Protein AF-A0A821LWQ3-F1 (afdb_monomer_lite)

Secondary structure (DSSP, 8-state):
--HHHHHHHHHHHHHHHHHHHHHHHHHHHHHHHHHHHHHHHHHHHHHHHHHHHHHHHHHHTGGGTTTTS--EEEEEE------B-TTTTTS--BSTTPBPPPPSSHHHHTTS--PBP-TTTS-SSSS--TT-S--TT-HHHHHHHHHHHHHHTEEEE-

Structure (mmCIF, N/CA/C/O backbone):
data_AF-A0A821LWQ3-F1
#
_entry.id   AF-A0A821LWQ3-F1
#
loop_
_atom_site.group_PDB
_atom_site.id
_atom_site.type_symbol
_atom_site.label_atom_id
_atom_site.label_alt_id
_atom_site.label_comp_id
_atom_site.label_asym_id
_atom_site.label_entity_id
_atom_site.label_seq_id
_atom_site.pdbx_PDB_ins_code
_atom_site.Cartn_x
_atom_site.Cartn_y
_atom_site.Cartn_z
_atom_site.occupancy
_atom_site.B_iso_or_equiv
_atom_site.auth_seq_id
_atom_site.auth_comp_id
_atom_site.auth_asym_id
_atom_site.auth_atom_id
_atom_site.pdbx_PDB_model_num
ATOM 1 N N . MET A 1 1 ? 46.491 -61.605 -36.631 1.00 50.25 1 MET A N 1
ATOM 2 C CA . MET A 1 1 ? 45.625 -60.480 -37.070 1.00 50.25 1 MET A CA 1
ATOM 3 C C . MET A 1 1 ? 44.238 -60.421 -36.394 1.00 50.25 1 MET A C 1
ATOM 5 O O . MET A 1 1 ? 43.558 -59.419 -36.547 1.00 50.25 1 MET A O 1
ATOM 9 N N . TRP A 1 2 ? 43.816 -61.422 -35.600 1.00 48.62 2 TRP A N 1
ATOM 10 C CA . TRP A 1 2 ? 42.479 -61.467 -34.963 1.00 48.62 2 TRP A CA 1
ATOM 11 C C . TRP A 1 2 ? 42.371 -60.750 -33.591 1.00 48.62 2 TRP A C 1
ATOM 13 O O . TRP A 1 2 ? 41.296 -60.314 -33.189 1.00 48.62 2 TRP A O 1
ATOM 23 N N . GLN A 1 3 ? 43.492 -60.575 -32.881 1.00 52.72 3 GLN A N 1
ATOM 24 C CA . GLN A 1 3 ? 43.551 -60.020 -31.513 1.00 52.72 3 GLN A CA 1
ATOM 25 C C . GLN A 1 3 ? 43.306 -58.493 -31.424 1.00 52.72 3 GLN A C 1
ATOM 27 O O . GLN A 1 3 ? 42.782 -57.996 -30.430 1.00 52.72 3 GLN A O 1
ATOM 32 N N . VAL A 1 4 ? 43.638 -57.721 -32.466 1.00 57.75 4 VAL A N 1
ATOM 33 C CA . VAL A 1 4 ? 43.468 -56.248 -32.473 1.00 57.75 4 VAL A CA 1
ATOM 34 C C . VAL A 1 4 ? 42.012 -55.842 -32.744 1.00 57.75 4 VAL A C 1
ATOM 36 O O . VAL A 1 4 ? 41.525 -54.834 -32.223 1.00 57.75 4 VAL A O 1
ATOM 39 N N . TYR A 1 5 ? 41.286 -56.653 -33.516 1.00 53.03 5 TYR A N 1
ATOM 40 C CA . TYR A 1 5 ? 39.898 -56.390 -33.894 1.00 53.03 5 TYR A CA 1
ATOM 41 C C . TYR A 1 5 ? 38.925 -56.586 -32.715 1.00 53.03 5 TYR A C 1
ATOM 43 O O . TYR A 1 5 ? 38.008 -55.786 -32.512 1.00 53.03 5 TYR A O 1
ATOM 51 N N . THR A 1 6 ? 39.170 -57.588 -31.865 1.00 56.22 6 THR A N 1
ATOM 52 C CA . THR A 1 6 ? 38.372 -57.854 -30.656 1.00 56.22 6 THR A CA 1
ATOM 53 C C . THR A 1 6 ? 38.578 -56.789 -29.570 1.00 56.22 6 THR A C 1
ATOM 55 O O . THR A 1 6 ? 37.616 -56.403 -28.903 1.00 56.22 6 THR A O 1
ATOM 58 N N . ARG A 1 7 ? 39.792 -56.229 -29.439 1.00 55.81 7 ARG A N 1
ATOM 59 C CA . ARG A 1 7 ? 40.118 -55.161 -28.472 1.00 55.81 7 ARG A CA 1
ATOM 60 C C . ARG A 1 7 ? 39.408 -53.836 -28.786 1.00 55.81 7 ARG A C 1
ATOM 62 O O . ARG A 1 7 ? 38.857 -53.218 -27.878 1.00 55.81 7 ARG A O 1
ATOM 69 N N . ARG A 1 8 ? 39.332 -53.433 -30.065 1.00 58.06 8 ARG A N 1
ATOM 70 C CA . ARG A 1 8 ? 38.580 -52.229 -30.494 1.00 58.06 8 ARG A CA 1
ATOM 71 C C . ARG A 1 8 ? 37.070 -52.372 -30.291 1.00 58.06 8 ARG A C 1
ATOM 73 O O . ARG A 1 8 ? 36.418 -51.398 -29.926 1.00 58.06 8 ARG A O 1
ATOM 80 N N . ARG A 1 9 ? 36.513 -53.575 -30.484 1.00 59.28 9 ARG A N 1
ATOM 81 C CA . ARG A 1 9 ? 35.099 -53.856 -30.182 1.00 59.28 9 ARG A CA 1
ATOM 82 C C . ARG A 1 9 ? 34.822 -53.768 -28.679 1.00 59.28 9 ARG A C 1
ATOM 84 O O . ARG A 1 9 ? 33.874 -53.097 -28.299 1.00 59.28 9 ARG A O 1
ATOM 91 N N . ARG A 1 10 ? 35.670 -54.352 -27.823 1.00 60.31 10 ARG A N 1
ATOM 92 C CA . ARG A 1 10 ? 35.517 -54.274 -26.354 1.00 60.31 10 ARG A CA 1
ATOM 93 C C . ARG A 1 10 ? 35.566 -52.837 -25.820 1.00 60.31 10 ARG A C 1
ATOM 95 O O . ARG A 1 10 ? 34.716 -52.477 -25.021 1.00 60.31 10 ARG A O 1
ATOM 102 N N . ILE A 1 11 ? 36.485 -52.000 -26.306 1.00 61.59 11 ILE A N 1
ATOM 103 C CA . ILE A 1 11 ? 36.563 -50.580 -25.904 1.00 61.59 11 ILE A CA 1
ATOM 104 C C . ILE A 1 11 ? 35.319 -49.800 -26.360 1.00 61.59 11 ILE A C 1
ATOM 106 O O . ILE A 1 11 ? 34.800 -48.985 -25.605 1.00 61.59 11 ILE A O 1
ATOM 110 N N . ARG A 1 12 ? 34.792 -50.086 -27.559 1.00 63.91 12 ARG A N 1
ATOM 111 C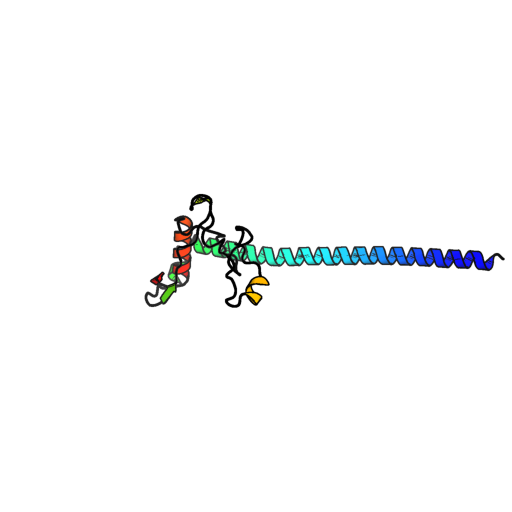 CA . ARG A 1 12 ? 33.536 -49.490 -28.046 1.00 63.91 12 ARG A CA 1
ATOM 112 C C . ARG A 1 12 ? 32.327 -49.881 -27.192 1.00 63.91 12 ARG A C 1
ATOM 114 O O . ARG A 1 12 ? 31.536 -49.010 -26.858 1.00 63.91 12 ARG A O 1
ATOM 121 N N . TRP A 1 13 ? 32.209 -51.146 -26.789 1.00 66.94 13 TRP A N 1
ATOM 122 C CA . TRP A 1 13 ? 31.134 -51.598 -25.894 1.00 66.94 13 TRP A CA 1
ATOM 123 C C . TRP A 1 13 ? 31.249 -51.010 -24.480 1.00 66.94 13 TRP A C 1
ATOM 125 O O . TRP A 1 13 ? 30.233 -50.651 -23.893 1.00 66.94 13 TRP A O 1
ATOM 135 N N . LEU A 1 14 ? 32.470 -50.830 -23.962 1.00 74.81 14 LEU A N 1
ATOM 136 C CA . LEU A 1 14 ? 32.708 -50.146 -22.685 1.00 74.81 14 LEU A CA 1
ATOM 137 C C . LEU A 1 14 ? 32.355 -48.651 -22.750 1.00 74.81 14 LEU A C 1
ATOM 139 O O . LEU A 1 14 ? 31.730 -48.135 -21.829 1.00 74.81 14 LEU A O 1
ATOM 143 N N . ALA A 1 15 ? 32.691 -47.966 -23.849 1.00 75.94 15 ALA A N 1
ATOM 144 C CA . ALA A 1 15 ? 32.330 -46.563 -24.058 1.00 75.94 15 ALA A CA 1
ATOM 145 C C . ALA A 1 15 ? 30.807 -46.366 -24.165 1.00 75.94 15 ALA A C 1
ATOM 147 O O . ALA A 1 15 ? 30.266 -45.444 -23.563 1.00 75.94 15 ALA A O 1
ATOM 148 N N . ILE A 1 16 ? 30.104 -47.262 -24.869 1.00 79.00 16 ILE A N 1
ATOM 149 C CA . ILE A 1 16 ? 28.634 -47.251 -24.947 1.00 79.00 16 ILE A CA 1
ATOM 150 C C . ILE A 1 16 ? 28.020 -47.487 -23.560 1.00 79.00 16 ILE A C 1
ATOM 152 O O . ILE A 1 16 ? 27.116 -46.755 -23.164 1.00 79.00 16 ILE A O 1
ATOM 156 N N . GLY A 1 17 ? 28.542 -48.451 -22.794 1.00 81.62 17 GLY A N 1
ATOM 157 C CA . GLY A 1 17 ? 28.095 -48.701 -21.421 1.00 81.62 17 GLY A CA 1
ATOM 158 C C . GLY A 1 17 ? 28.271 -47.484 -20.507 1.00 81.62 17 GLY A C 1
ATOM 159 O O . GLY A 1 17 ? 27.356 -47.136 -19.767 1.00 81.62 17 GLY A O 1
ATOM 160 N N . PHE A 1 18 ? 29.403 -46.783 -20.608 1.00 85.50 18 PHE A N 1
ATOM 161 C CA . PHE A 1 18 ? 29.660 -45.563 -19.839 1.00 85.50 18 PHE A CA 1
ATOM 162 C C . PHE A 1 18 ? 28.707 -44.415 -20.210 1.00 85.50 18 PHE A C 1
ATOM 164 O O . PHE A 1 18 ? 28.185 -43.739 -19.325 1.00 85.50 18 PHE A O 1
ATOM 171 N N . VAL A 1 19 ? 28.414 -44.230 -21.501 1.00 87.75 19 VAL A N 1
ATOM 172 C CA . VAL A 1 19 ? 27.442 -43.225 -21.968 1.00 87.75 19 VAL A CA 1
ATOM 173 C C . VAL A 1 19 ? 26.036 -43.525 -21.442 1.00 87.75 19 VAL A C 1
ATOM 175 O O . VAL A 1 19 ? 25.356 -42.614 -20.979 1.00 87.75 19 VAL A O 1
ATOM 178 N N . ILE A 1 20 ? 25.613 -44.793 -21.439 1.00 88.00 20 ILE A N 1
ATOM 179 C CA . ILE A 1 20 ? 24.313 -45.193 -20.877 1.00 88.00 20 ILE A CA 1
ATOM 180 C C . ILE A 1 20 ? 24.257 -44.893 -19.373 1.00 88.00 20 ILE A C 1
ATOM 182 O O . ILE A 1 20 ? 23.265 -44.342 -18.901 1.00 88.00 20 ILE A O 1
ATOM 186 N N . ILE A 1 21 ? 25.327 -45.186 -18.627 1.00 89.25 21 ILE A N 1
ATOM 187 C CA . ILE A 1 21 ? 25.405 -44.883 -17.189 1.00 89.25 21 ILE A CA 1
ATOM 188 C C . ILE A 1 21 ? 25.290 -43.377 -16.938 1.00 89.25 21 ILE A C 1
ATOM 190 O O . ILE A 1 21 ? 24.537 -42.977 -16.054 1.00 89.25 21 ILE A O 1
ATOM 194 N N . LEU A 1 22 ? 25.973 -42.540 -17.726 1.00 91.19 22 LEU A N 1
ATOM 195 C CA . LEU A 1 22 ? 25.872 -41.082 -17.609 1.00 91.19 22 LEU A CA 1
ATOM 196 C C . LEU A 1 22 ? 24.459 -40.566 -17.900 1.00 91.19 22 LEU A C 1
ATOM 198 O O . LEU A 1 22 ? 23.980 -39.689 -17.187 1.00 91.19 22 LEU A O 1
ATOM 202 N N . ILE A 1 23 ? 23.776 -41.119 -18.905 1.00 91.12 23 ILE A N 1
ATOM 203 C CA . ILE A 1 23 ? 22.391 -40.745 -19.232 1.00 91.12 23 ILE A CA 1
ATOM 204 C C . ILE A 1 23 ? 21.450 -41.111 -18.078 1.00 91.12 23 ILE A C 1
ATOM 206 O O . ILE A 1 23 ? 20.633 -40.285 -17.671 1.00 91.12 23 ILE A O 1
ATOM 210 N N . VAL A 1 24 ? 21.594 -42.312 -17.509 1.00 92.19 24 VAL A N 1
ATOM 211 C CA . VAL A 1 24 ? 20.802 -42.750 -16.349 1.00 92.19 24 VAL A CA 1
ATOM 212 C C . VAL A 1 24 ? 21.081 -41.864 -15.132 1.00 92.19 24 VAL A C 1
ATOM 214 O O . VAL A 1 24 ? 20.143 -41.415 -14.477 1.00 92.19 24 VAL A O 1
ATOM 217 N N . TRP A 1 25 ? 22.348 -41.539 -14.861 1.00 90.88 25 TRP A N 1
ATOM 218 C CA . TRP A 1 25 ? 22.726 -40.630 -13.774 1.00 90.88 25 TRP A CA 1
ATOM 219 C C . TRP A 1 25 ? 22.156 -39.221 -13.965 1.00 90.88 25 TRP A C 1
ATOM 221 O O . TRP A 1 25 ? 21.635 -38.634 -13.020 1.00 90.88 25 TRP A O 1
ATOM 231 N N . CYS A 1 26 ? 22.194 -38.694 -15.189 1.00 90.12 26 CYS A N 1
ATOM 232 C CA . CYS A 1 26 ? 21.632 -37.388 -15.521 1.00 90.12 26 CYS A CA 1
ATOM 233 C C . CYS A 1 26 ? 20.106 -37.372 -15.340 1.00 90.12 26 CYS A C 1
ATOM 235 O O . CYS A 1 26 ? 19.559 -36.420 -14.790 1.00 90.12 26 CYS A O 1
ATOM 237 N N . PHE A 1 27 ? 19.420 -38.458 -15.710 1.00 91.75 27 PHE A N 1
ATOM 238 C CA . PHE A 1 27 ? 17.981 -38.599 -15.493 1.00 91.75 27 PHE A CA 1
ATOM 239 C C . PHE A 1 27 ? 17.615 -38.659 -14.003 1.00 91.75 27 PHE A C 1
ATOM 241 O O . PHE A 1 27 ? 16.653 -38.018 -13.581 1.00 91.75 27 PHE A O 1
ATOM 248 N N . ILE A 1 28 ? 18.398 -39.378 -13.191 1.00 90.19 28 ILE A N 1
ATOM 249 C CA . ILE A 1 28 ? 18.212 -39.437 -11.732 1.00 90.19 28 ILE A CA 1
ATOM 250 C C . ILE A 1 28 ? 18.436 -38.058 -11.102 1.00 90.19 28 ILE A C 1
ATOM 252 O O . ILE A 1 28 ? 17.620 -37.622 -10.291 1.00 90.19 28 ILE A O 1
ATOM 256 N N . LEU A 1 29 ? 19.495 -37.345 -11.497 1.00 90.38 29 LEU A N 1
ATOM 257 C CA . LEU A 1 29 ? 19.763 -35.986 -11.021 1.00 90.38 29 LEU A CA 1
ATOM 258 C C . LEU A 1 29 ? 18.662 -35.009 -11.439 1.00 90.38 29 LEU A C 1
ATOM 260 O O . LEU A 1 29 ? 18.202 -34.234 -10.608 1.00 90.38 29 LEU A O 1
ATOM 264 N N . TYR A 1 30 ? 18.193 -35.085 -12.684 1.00 90.19 30 TYR A N 1
ATOM 265 C CA . TYR A 1 30 ? 17.080 -34.274 -13.171 1.00 90.19 30 TYR A CA 1
ATOM 266 C C . TYR A 1 30 ? 15.804 -34.527 -12.364 1.00 90.19 30 TYR A C 1
ATOM 268 O O . TYR A 1 30 ? 15.194 -33.583 -11.872 1.00 90.19 30 TYR A O 1
ATOM 276 N N . LYS A 1 31 ? 15.433 -35.797 -12.154 1.00 88.62 31 LYS A N 1
ATOM 277 C CA . LYS A 1 31 ? 14.287 -36.178 -11.314 1.00 88.62 31 LYS A CA 1
ATOM 278 C C . LYS A 1 31 ? 14.440 -35.678 -9.879 1.00 88.62 31 LYS A C 1
ATOM 280 O O . LYS A 1 31 ? 13.479 -35.161 -9.326 1.00 88.62 31 LYS A O 1
ATOM 285 N N . SER A 1 32 ? 15.628 -35.813 -9.292 1.00 84.75 32 SER A N 1
ATOM 286 C CA . SER A 1 32 ? 15.912 -35.348 -7.932 1.00 84.75 32 SER A CA 1
ATOM 287 C C . SER A 1 32 ? 15.785 -33.826 -7.817 1.00 84.75 32 SER A C 1
ATOM 289 O O . SER A 1 32 ? 15.091 -33.329 -6.935 1.00 84.75 32 SER A O 1
ATOM 291 N N . LEU A 1 33 ? 16.383 -33.070 -8.739 1.00 83.31 33 LEU A N 1
ATOM 292 C CA . LEU A 1 33 ? 16.280 -31.608 -8.773 1.00 83.31 33 LEU A CA 1
ATOM 293 C C . LEU A 1 33 ? 14.839 -31.141 -9.000 1.00 83.31 33 LEU A C 1
ATOM 295 O O . LEU A 1 33 ? 14.387 -30.217 -8.331 1.00 83.31 33 LEU A O 1
ATOM 299 N N . TYR A 1 34 ? 14.110 -31.810 -9.894 1.00 78.56 34 TYR A N 1
ATOM 300 C CA . TYR A 1 34 ? 12.708 -31.519 -10.177 1.00 78.56 34 TYR A CA 1
ATOM 301 C C . TYR A 1 34 ? 11.814 -31.748 -8.946 1.00 78.56 34 TYR A C 1
ATOM 303 O O . TYR A 1 34 ? 11.034 -30.875 -8.580 1.00 78.56 34 TYR A O 1
ATOM 311 N N . ILE A 1 35 ? 11.976 -32.882 -8.253 1.00 74.31 35 ILE A N 1
ATOM 312 C CA . ILE A 1 35 ? 11.221 -33.192 -7.027 1.00 74.31 35 ILE A CA 1
ATOM 313 C C . ILE A 1 35 ? 11.532 -32.178 -5.918 1.00 74.31 35 ILE A C 1
ATOM 315 O O . ILE A 1 35 ? 10.612 -31.692 -5.268 1.00 74.31 35 ILE A O 1
ATOM 319 N N . ASN A 1 36 ? 12.806 -31.817 -5.726 1.00 70.81 36 ASN A N 1
ATOM 320 C CA . ASN A 1 36 ? 13.192 -30.825 -4.719 1.00 70.81 36 ASN A CA 1
ATOM 321 C C . ASN A 1 36 ? 12.615 -29.432 -5.027 1.00 70.81 36 ASN A C 1
ATOM 323 O O . ASN A 1 36 ? 12.131 -28.764 -4.118 1.00 70.81 36 ASN A O 1
ATOM 327 N N . TYR A 1 37 ? 12.605 -29.012 -6.296 1.00 70.94 37 TYR A N 1
ATOM 328 C CA . TYR A 1 37 ? 11.996 -27.748 -6.721 1.00 70.94 37 TYR A CA 1
ATOM 329 C C . TYR A 1 37 ? 10.485 -27.704 -6.437 1.00 70.94 37 TYR A C 1
ATOM 331 O O . TYR A 1 37 ? 9.967 -26.711 -5.924 1.00 70.94 37 TYR A O 1
ATOM 339 N N . GLU A 1 38 ? 9.771 -28.792 -6.722 1.00 71.69 38 GLU A N 1
ATOM 340 C CA . GLU A 1 38 ? 8.322 -28.883 -6.506 1.00 71.69 38 GLU A CA 1
ATOM 341 C C . GLU A 1 38 ? 7.957 -28.986 -5.010 1.00 71.69 38 GLU A C 1
ATOM 343 O O . GLU A 1 38 ? 6.937 -28.464 -4.551 1.00 71.69 38 GLU A O 1
ATOM 348 N N . GLN A 1 39 ? 8.829 -29.592 -4.201 1.00 59.19 39 GLN A N 1
ATOM 349 C CA . GLN A 1 39 ? 8.651 -29.675 -2.754 1.00 59.19 39 GLN A CA 1
ATOM 350 C C . GLN A 1 39 ? 8.913 -28.324 -2.053 1.00 59.19 39 GLN A C 1
ATOM 352 O O . GLN A 1 39 ? 8.142 -27.922 -1.181 1.00 59.19 39 GLN A O 1
ATOM 357 N N . ASP A 1 40 ? 9.938 -27.575 -2.463 1.00 58.88 40 ASP A N 1
ATOM 358 C CA . ASP A 1 40 ? 10.270 -26.271 -1.865 1.00 58.88 40 ASP A CA 1
ATOM 359 C C . ASP A 1 40 ? 9.224 -25.191 -2.218 1.00 58.88 40 ASP A C 1
ATOM 361 O O . ASP A 1 40 ? 8.781 -24.405 -1.373 1.00 58.88 40 ASP A O 1
ATOM 365 N N . THR A 1 41 ? 8.718 -25.216 -3.456 1.00 57.16 41 THR A N 1
ATOM 366 C CA . THR A 1 41 ? 7.617 -24.343 -3.902 1.00 57.16 41 THR A CA 1
ATOM 367 C C . THR A 1 41 ? 6.290 -24.661 -3.205 1.00 57.16 41 THR A C 1
ATOM 369 O O . THR A 1 41 ? 5.573 -23.743 -2.804 1.00 57.16 41 THR A O 1
ATOM 372 N N . SER A 1 42 ? 5.964 -25.937 -2.979 1.00 58.78 42 SER A N 1
ATOM 373 C CA . SER A 1 42 ? 4.710 -26.326 -2.314 1.00 58.78 42 SER A CA 1
ATOM 374 C C . SER A 1 42 ? 4.690 -26.022 -0.810 1.00 58.78 42 SER A C 1
ATOM 376 O O . SER A 1 42 ? 3.677 -25.527 -0.310 1.00 58.78 42 SER A O 1
ATOM 378 N N . HIS A 1 43 ? 5.790 -26.228 -0.075 1.00 53.56 43 HIS A N 1
ATOM 379 C CA . HIS A 1 43 ? 5.853 -25.900 1.358 1.00 53.56 43 HIS A CA 1
ATOM 380 C C . HIS A 1 43 ? 5.839 -24.388 1.630 1.00 53.56 43 HIS A C 1
ATOM 382 O O . HIS A 1 43 ? 5.166 -23.929 2.563 1.00 53.56 43 HIS A O 1
ATOM 388 N N . THR A 1 44 ? 6.525 -23.596 0.801 1.00 56.38 44 THR A N 1
ATOM 389 C CA . THR A 1 44 ? 6.513 -22.128 0.902 1.00 56.38 44 THR A CA 1
ATOM 390 C C . THR A 1 44 ? 5.156 -21.537 0.507 1.00 56.38 44 THR A C 1
ATOM 392 O O . THR A 1 44 ? 4.668 -20.628 1.179 1.00 56.38 44 THR A O 1
ATOM 395 N N . HIS A 1 45 ? 4.480 -22.086 -0.510 1.00 54.28 45 HIS A N 1
ATOM 396 C CA . HIS A 1 45 ? 3.131 -21.648 -0.883 1.00 54.28 45 HIS A CA 1
ATOM 397 C C . HIS A 1 45 ? 2.055 -22.081 0.119 1.00 54.28 45 HIS A C 1
ATOM 399 O O . HIS A 1 45 ? 1.216 -21.262 0.482 1.00 54.28 45 HIS A O 1
ATOM 405 N N . ALA A 1 46 ? 2.064 -23.317 0.624 1.00 58.84 46 ALA A N 1
ATOM 406 C CA . ALA A 1 46 ? 1.018 -23.791 1.538 1.00 58.84 46 ALA A CA 1
ATOM 407 C C . ALA A 1 46 ? 1.030 -23.058 2.895 1.00 58.84 46 ALA A C 1
ATOM 409 O O . ALA A 1 46 ? -0.025 -22.695 3.425 1.00 58.84 46 ALA A O 1
ATOM 410 N N . SER A 1 47 ? 2.217 -22.793 3.447 1.00 61.31 47 SER A N 1
ATOM 411 C CA . SER A 1 47 ? 2.383 -22.015 4.687 1.00 61.31 47 SER A CA 1
ATOM 412 C C . SER A 1 47 ? 2.040 -20.528 4.499 1.00 61.31 47 SER A C 1
ATOM 414 O O . SER A 1 47 ? 1.402 -19.918 5.359 1.00 61.31 47 SER A O 1
ATOM 416 N N . SER A 1 48 ? 2.379 -19.957 3.339 1.00 64.88 48 SER A N 1
ATOM 417 C CA . SER A 1 48 ? 1.984 -18.599 2.952 1.00 64.88 48 SER A CA 1
ATOM 418 C C . SER A 1 48 ? 0.465 -18.468 2.800 1.00 64.88 48 SER A C 1
ATOM 420 O O . SER A 1 48 ? -0.145 -17.612 3.434 1.00 64.88 48 SER A O 1
ATOM 422 N N . LEU A 1 49 ? -0.181 -19.362 2.045 1.00 70.38 49 LEU A N 1
ATOM 423 C CA . LEU A 1 49 ? -1.625 -19.327 1.786 1.00 70.38 49 LEU A CA 1
ATOM 424 C C . LEU A 1 49 ? -2.456 -19.522 3.059 1.00 70.38 49 LEU A C 1
ATOM 426 O O . LEU A 1 49 ? -3.478 -18.859 3.238 1.00 70.38 49 LEU A O 1
ATOM 430 N N . THR A 1 50 ? -2.015 -20.390 3.973 1.00 72.25 50 THR A N 1
ATOM 431 C CA . THR A 1 50 ? -2.672 -20.566 5.279 1.00 72.25 50 THR A CA 1
ATOM 432 C C . THR A 1 50 ? -2.525 -19.327 6.163 1.00 72.25 50 THR A C 1
ATOM 434 O O . THR A 1 50 ? -3.508 -18.894 6.769 1.00 72.25 50 THR A O 1
ATOM 437 N N . SER A 1 51 ? -1.344 -18.703 6.190 1.00 75.75 51 SER A N 1
ATOM 438 C CA . SER A 1 51 ? -1.108 -17.438 6.901 1.00 75.75 51 SER A CA 1
ATOM 439 C C . SER A 1 51 ? -1.941 -16.285 6.325 1.00 75.75 51 SER A C 1
ATOM 441 O O . SER A 1 51 ? -2.624 -15.573 7.065 1.00 75.75 51 SER A O 1
ATOM 443 N N . VAL A 1 52 ? -1.970 -16.156 4.997 1.00 81.69 52 VAL A N 1
ATOM 444 C CA . VAL A 1 52 ? -2.767 -15.167 4.262 1.00 81.69 52 VAL A CA 1
ATOM 445 C C . VAL A 1 52 ? -4.258 -15.349 4.532 1.00 81.69 52 VAL A C 1
ATOM 447 O O . VAL A 1 52 ? -4.930 -14.394 4.920 1.00 81.69 52 VAL A O 1
ATOM 450 N N . SER A 1 53 ? -4.774 -16.571 4.388 1.00 84.81 53 SER A N 1
ATOM 451 C CA . SER A 1 53 ? -6.174 -16.898 4.674 1.00 84.81 53 SER A CA 1
ATOM 452 C C . SER A 1 53 ? -6.540 -16.566 6.122 1.00 84.81 53 SER A C 1
ATOM 454 O O . SER A 1 53 ? -7.541 -15.895 6.376 1.00 84.81 53 SER A O 1
ATOM 456 N N . SER A 1 54 ? -5.684 -16.946 7.076 1.00 86.88 54 SER A N 1
ATOM 457 C CA . SER A 1 54 ? -5.863 -16.634 8.497 1.00 86.88 54 SER A CA 1
ATOM 458 C C . SER A 1 54 ? -5.913 -15.127 8.748 1.00 86.88 54 SER A C 1
ATOM 460 O O . SER A 1 54 ? -6.770 -14.640 9.486 1.00 86.88 54 SER A O 1
ATOM 462 N N . PHE A 1 55 ? -5.034 -14.356 8.108 1.00 87.50 55 PHE A N 1
ATOM 463 C CA . PHE A 1 55 ? -5.019 -12.908 8.259 1.00 87.50 55 PHE A CA 1
ATOM 464 C C . PHE A 1 55 ? -6.250 -12.238 7.633 1.00 87.50 55 PHE A C 1
ATOM 466 O O . PHE A 1 55 ? -6.876 -11.397 8.277 1.00 87.50 55 PHE A O 1
ATOM 473 N N . LEU A 1 56 ? -6.662 -12.651 6.431 1.00 88.56 56 LEU A N 1
ATOM 474 C CA . LEU A 1 56 ? -7.893 -12.164 5.797 1.00 88.56 56 LEU A CA 1
ATOM 475 C C . LEU A 1 56 ? -9.133 -12.506 6.630 1.00 88.56 56 LEU A C 1
ATOM 477 O O . LEU A 1 56 ? -10.017 -11.665 6.797 1.00 88.56 56 LEU A O 1
ATOM 481 N N . TYR A 1 57 ? -9.174 -13.703 7.218 1.00 89.00 57 TYR A N 1
ATOM 482 C CA . TYR A 1 57 ? -10.219 -14.088 8.159 1.00 89.00 57 TYR A CA 1
ATOM 483 C C . TYR A 1 57 ? -10.248 -13.156 9.376 1.00 89.00 57 TYR A C 1
ATOM 485 O O . TYR A 1 57 ? -11.320 -12.686 9.756 1.00 89.00 57 TYR A O 1
ATOM 493 N N . LYS A 1 58 ? -9.089 -12.832 9.963 1.00 86.69 58 LYS A N 1
ATOM 494 C CA . LYS A 1 58 ? -9.008 -11.888 11.090 1.00 86.69 58 LYS A CA 1
ATOM 495 C C . LYS A 1 58 ? -9.500 -10.493 10.717 1.00 86.69 58 LYS A C 1
ATOM 497 O O . LYS A 1 58 ? -10.240 -9.905 11.498 1.00 86.69 58 LYS A O 1
ATOM 502 N N . ILE A 1 59 ? -9.140 -9.993 9.533 1.00 90.12 59 ILE A N 1
ATOM 503 C CA . ILE A 1 59 ? -9.629 -8.700 9.034 1.00 90.12 59 ILE A CA 1
ATOM 504 C C . ILE A 1 59 ? -11.154 -8.722 8.952 1.00 90.12 59 ILE A C 1
ATOM 506 O O . ILE A 1 59 ? -11.817 -7.870 9.537 1.00 90.12 59 ILE A O 1
ATOM 510 N N . ASN A 1 60 ? -11.728 -9.723 8.287 1.00 89.56 60 ASN A N 1
ATOM 511 C CA . ASN A 1 60 ? -13.176 -9.793 8.091 1.00 89.56 60 ASN A CA 1
ATOM 512 C C . ASN A 1 60 ? -13.948 -9.993 9.409 1.00 89.56 60 ASN A C 1
ATOM 514 O O . ASN A 1 60 ? -15.096 -9.573 9.507 1.00 89.56 60 ASN A O 1
ATOM 518 N N . ASN A 1 61 ? -13.309 -10.558 10.438 1.00 89.44 61 ASN A N 1
ATOM 519 C CA . ASN A 1 61 ? -13.908 -10.841 11.744 1.00 89.44 61 ASN A CA 1
ATOM 520 C C . ASN A 1 61 ? -13.296 -9.995 12.874 1.00 89.44 61 ASN A C 1
ATOM 522 O O . ASN A 1 61 ? -13.084 -10.490 13.983 1.00 89.44 61 ASN A O 1
ATOM 526 N N . VAL A 1 62 ? -12.997 -8.720 12.597 1.00 86.12 62 VAL A N 1
ATOM 527 C CA . VAL A 1 62 ? -12.295 -7.822 13.531 1.00 86.12 62 VAL A CA 1
ATOM 528 C C . VAL A 1 62 ? -12.941 -7.768 14.921 1.00 86.12 62 VAL A C 1
ATOM 530 O O . VAL A 1 62 ? -12.225 -7.746 15.921 1.00 86.12 62 VAL A O 1
ATOM 533 N N . ASP A 1 63 ? -14.273 -7.830 15.004 1.00 85.06 63 ASP A N 1
ATOM 534 C CA . ASP A 1 63 ? -15.042 -7.738 16.253 1.00 85.06 63 ASP A CA 1
ATOM 535 C C . ASP A 1 63 ? -14.725 -8.865 17.248 1.00 85.06 63 ASP A C 1
ATOM 537 O O . ASP A 1 63 ? -14.843 -8.686 18.462 1.00 85.06 63 ASP A O 1
ATOM 541 N N . LEU A 1 64 ? -14.239 -10.011 16.758 1.00 80.19 64 LEU A N 1
ATOM 542 C CA . LEU A 1 64 ? -13.761 -11.104 17.610 1.00 80.19 64 LEU A CA 1
ATOM 543 C C . LEU A 1 64 ? -12.459 -10.739 18.343 1.00 80.19 64 LEU A C 1
ATOM 545 O O . LEU A 1 64 ? -12.151 -11.305 19.392 1.00 80.19 64 LEU A O 1
ATOM 549 N N . PHE A 1 65 ? -11.697 -9.783 17.808 1.00 74.19 65 PHE A N 1
ATOM 550 C CA . PHE A 1 65 ? -10.332 -9.470 18.229 1.00 74.19 65 PHE A CA 1
ATOM 551 C C . PHE A 1 65 ? -10.182 -8.063 18.825 1.00 74.19 65 PHE A C 1
ATOM 553 O O . PHE A 1 65 ? -9.221 -7.816 19.550 1.00 74.19 65 PHE A O 1
ATOM 560 N N . ILE A 1 66 ? -11.145 -7.155 18.617 1.00 79.88 66 ILE A N 1
ATOM 561 C CA . ILE A 1 66 ? -11.077 -5.763 19.107 1.00 79.88 66 ILE A CA 1
ATOM 562 C C . ILE A 1 66 ? -10.942 -5.629 20.632 1.00 79.88 66 ILE A C 1
ATOM 564 O O . ILE A 1 66 ? -10.468 -4.599 21.112 1.00 79.88 66 ILE A O 1
ATOM 568 N N . LYS A 1 67 ? -11.326 -6.652 21.408 1.00 79.19 67 LYS A N 1
ATOM 569 C CA . LYS A 1 67 ? -11.161 -6.654 22.872 1.00 79.19 67 LYS A CA 1
ATOM 570 C C . LYS A 1 67 ? -9.701 -6.791 23.314 1.00 79.19 67 LYS A C 1
ATOM 572 O O . LYS A 1 67 ? -9.384 -6.448 24.445 1.00 79.19 67 LYS A O 1
ATOM 577 N N . GLN A 1 68 ? -8.829 -7.299 22.445 1.00 79.00 68 GLN A N 1
ATOM 578 C CA . GLN A 1 68 ? -7.445 -7.635 22.791 1.00 79.00 68 GLN A CA 1
ATOM 579 C C . GLN A 1 68 ? -6.502 -6.435 22.657 1.00 79.00 68 GLN A C 1
ATOM 581 O O . GLN A 1 68 ? -5.489 -6.370 23.348 1.00 79.00 68 GLN A O 1
ATOM 586 N N . THR A 1 69 ? -6.840 -5.468 21.800 1.00 86.00 69 THR A N 1
ATOM 587 C CA . THR A 1 69 ? -6.015 -4.284 21.537 1.00 86.00 69 THR A CA 1
ATOM 588 C C . THR A 1 69 ? -6.823 -3.006 21.785 1.00 86.00 69 THR A C 1
ATOM 590 O O . THR A 1 69 ? -7.653 -2.631 20.952 1.00 86.00 69 THR A O 1
ATOM 593 N N . PRO A 1 70 ? -6.653 -2.322 22.933 1.00 90.56 70 PRO A N 1
ATOM 594 C CA . PRO A 1 70 ? -7.309 -1.039 23.165 1.00 90.56 70 PRO A CA 1
ATOM 595 C C . PRO A 1 70 ? -6.759 0.022 22.206 1.00 90.56 70 PRO A C 1
ATOM 597 O O . PRO A 1 70 ? -5.567 0.036 21.896 1.00 90.56 70 PRO A O 1
ATOM 600 N N . VAL A 1 71 ? -7.632 0.922 21.755 1.00 94.50 71 VAL A N 1
ATOM 601 C CA . VAL A 1 71 ? -7.256 2.023 20.861 1.00 94.50 71 VAL A CA 1
ATOM 602 C C . VAL A 1 71 ? -6.531 3.110 21.650 1.00 94.50 71 VAL A C 1
ATOM 604 O O . VAL A 1 71 ? -7.004 3.545 22.700 1.00 94.50 71 VAL A O 1
ATOM 607 N N . LYS A 1 72 ? -5.392 3.566 21.128 1.00 96.12 72 LYS A N 1
ATOM 608 C CA . LYS A 1 72 ? -4.558 4.616 21.712 1.00 96.12 72 LYS A CA 1
ATOM 609 C C . LYS A 1 72 ? -4.452 5.801 20.754 1.00 96.12 72 LYS A C 1
ATOM 611 O O . LYS A 1 72 ? -3.814 5.711 19.710 1.00 96.12 72 LYS A O 1
ATOM 616 N N . TYR A 1 73 ? -5.059 6.929 21.121 1.00 96.81 73 TYR A N 1
ATOM 617 C CA . TYR A 1 73 ? -5.111 8.135 20.277 1.00 96.81 73 TYR A CA 1
ATOM 618 C C . TYR A 1 73 ? -3.785 8.897 20.176 1.00 96.81 73 TYR A C 1
ATOM 620 O O . TYR A 1 73 ? -3.612 9.715 19.280 1.00 96.81 73 TYR A O 1
ATOM 628 N N . ASN A 1 74 ? -2.831 8.609 21.060 1.00 97.38 74 ASN A N 1
ATOM 629 C CA . ASN A 1 74 ? -1.463 9.110 20.955 1.00 97.38 74 ASN A CA 1
ATOM 630 C C . ASN A 1 74 ? -0.582 8.260 20.023 1.00 97.38 74 ASN A C 1
ATOM 632 O O . ASN A 1 74 ? 0.601 8.556 19.879 1.00 97.38 74 ASN A O 1
ATOM 636 N N . TYR A 1 75 ? -1.115 7.186 19.427 1.00 96.75 75 TYR A N 1
ATOM 637 C CA . TYR A 1 75 ? -0.414 6.387 18.423 1.00 96.75 75 TYR A CA 1
ATOM 638 C C . TYR A 1 75 ? -0.911 6.789 17.037 1.00 96.75 75 TYR A C 1
ATOM 640 O O . TYR A 1 75 ? -2.101 6.670 16.734 1.00 96.75 75 TYR A O 1
ATOM 648 N N . HIS A 1 76 ? 0.025 7.263 16.218 1.00 97.62 76 HIS A N 1
ATOM 649 C CA . HIS A 1 76 ? -0.231 7.807 14.891 1.00 97.62 76 HIS A CA 1
ATOM 650 C C . HIS A 1 76 ? 0.282 6.853 13.814 1.00 97.62 76 HIS A C 1
ATOM 652 O O . HIS A 1 76 ? 1.373 6.294 13.939 1.00 97.62 76 HIS A O 1
ATOM 658 N N . VAL A 1 77 ? -0.499 6.692 12.749 1.00 97.81 77 VAL A N 1
ATOM 659 C CA . VAL A 1 77 ? -0.124 5.935 11.550 1.00 97.81 77 VAL A CA 1
ATOM 660 C C . VAL A 1 77 ? -0.179 6.873 10.353 1.00 97.81 77 VAL A C 1
ATOM 662 O O . VAL A 1 77 ? -1.227 7.451 10.073 1.00 97.81 77 VAL A O 1
ATOM 665 N N . PHE A 1 78 ? 0.936 6.996 9.633 1.00 98.19 78 PHE A N 1
ATOM 666 C CA . PHE A 1 78 ? 0.957 7.719 8.365 1.00 98.19 78 PHE A CA 1
ATOM 667 C C . PHE A 1 78 ? 0.198 6.929 7.302 1.00 98.19 78 PHE A C 1
ATOM 669 O O . PHE A 1 78 ? 0.519 5.764 7.048 1.00 98.19 78 PHE A O 1
ATOM 676 N N . TYR A 1 79 ? -0.812 7.550 6.697 1.00 97.81 79 TYR A N 1
ATOM 677 C CA . TYR A 1 79 ? -1.690 6.888 5.734 1.00 97.81 79 TYR A CA 1
ATOM 678 C C . TYR A 1 79 ? -1.717 7.632 4.399 1.00 97.81 79 TYR A C 1
ATOM 680 O O . TYR A 1 79 ? -2.002 8.823 4.343 1.00 97.81 79 TYR A O 1
ATOM 688 N N . TYR A 1 80 ? -1.471 6.909 3.303 1.00 97.50 80 TYR A N 1
ATOM 689 C CA . TYR A 1 80 ? -1.337 7.492 1.966 1.00 97.50 80 TYR A CA 1
ATOM 690 C C . TYR A 1 80 ? -2.490 7.059 1.040 1.00 97.50 80 TYR A C 1
ATOM 692 O O . TYR A 1 80 ? -2.464 5.949 0.503 1.0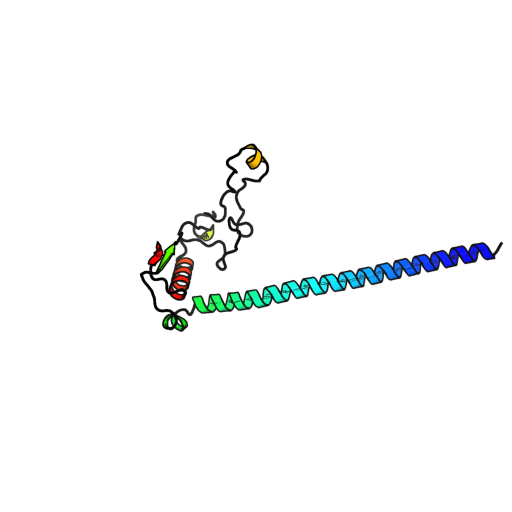0 97.50 80 TYR A O 1
ATOM 700 N N . PRO A 1 81 ? -3.506 7.915 0.807 1.00 96.44 81 PRO A N 1
ATOM 701 C CA . PRO A 1 81 ? -4.672 7.597 -0.022 1.00 96.44 81 PRO A CA 1
ATOM 702 C C . PRO A 1 81 ? -4.455 7.883 -1.524 1.00 96.44 81 PRO A C 1
ATOM 704 O O . PRO A 1 81 ? -5.352 8.387 -2.195 1.00 96.44 81 PRO A O 1
ATOM 707 N N . TRP A 1 82 ? -3.263 7.604 -2.059 1.00 97.44 82 TRP A N 1
ATOM 708 C CA . TRP A 1 82 ? -2.858 7.993 -3.424 1.00 97.44 82 TRP A CA 1
ATOM 709 C C . TRP A 1 82 ? -2.725 6.830 -4.426 1.00 97.44 82 TRP A C 1
ATOM 711 O O . TRP A 1 82 ? -2.185 7.017 -5.516 1.00 97.44 82 TRP A O 1
ATOM 721 N N . TYR A 1 83 ? -3.180 5.627 -4.067 1.00 98.44 83 TYR A N 1
ATOM 722 C CA . TYR A 1 83 ? -3.103 4.440 -4.925 1.00 98.44 83 TYR A CA 1
ATOM 723 C C . TYR A 1 83 ? -4.379 4.268 -5.750 1.00 98.44 83 TYR A C 1
ATOM 725 O O . TYR A 1 83 ? -5.473 4.570 -5.275 1.00 98.44 83 TYR A O 1
ATOM 733 N N . GLY A 1 84 ? -4.253 3.749 -6.971 1.00 98.19 84 GLY A N 1
ATOM 734 C CA . GLY A 1 84 ? -5.384 3.584 -7.887 1.00 98.19 84 GLY A CA 1
ATOM 735 C C . GLY A 1 84 ? -5.217 2.409 -8.839 1.00 98.19 84 GLY A C 1
ATOM 736 O O . GLY A 1 84 ? -4.088 2.019 -9.142 1.00 98.19 84 GLY A O 1
ATOM 737 N N . ASN A 1 85 ? -6.326 1.854 -9.319 1.00 97.81 85 ASN A N 1
ATOM 738 C CA . ASN A 1 85 ? -6.345 0.716 -10.232 1.00 97.81 85 ASN A CA 1
ATOM 739 C C . ASN A 1 85 ? -7.344 0.915 -11.395 1.00 97.81 85 ASN A C 1
ATOM 741 O O . ASN A 1 85 ? -8.241 1.754 -11.302 1.00 97.81 85 ASN A O 1
ATOM 745 N N . PRO A 1 86 ? -7.231 0.141 -12.493 1.00 97.25 86 PRO A N 1
ATOM 746 C CA . PRO A 1 86 ? -8.051 0.354 -13.684 1.00 97.25 86 PRO A CA 1
ATOM 747 C C . PRO A 1 86 ? -9.565 0.311 -13.455 1.00 97.25 86 PRO A C 1
ATOM 749 O O . PRO A 1 86 ? -10.296 1.030 -14.132 1.00 97.25 86 PRO A O 1
ATOM 752 N N . GLU A 1 87 ? -10.026 -0.495 -12.499 1.00 96.19 87 GLU A N 1
ATOM 753 C CA . GLU A 1 87 ? -11.446 -0.667 -12.180 1.00 96.19 87 GLU A CA 1
ATOM 754 C C . GLU A 1 87 ? -12.066 0.597 -11.557 1.00 96.19 87 GLU A C 1
ATOM 756 O O . GLU A 1 87 ? -13.172 0.979 -11.931 1.00 96.19 87 GLU A O 1
ATOM 761 N N . TYR A 1 88 ? -11.355 1.274 -10.646 1.00 95.75 88 TYR A N 1
ATOM 762 C CA . TYR A 1 88 ? -11.887 2.418 -9.887 1.00 95.75 88 TYR A CA 1
ATOM 763 C C . TYR A 1 88 ? -11.344 3.782 -10.343 1.00 95.75 88 TYR A C 1
ATOM 765 O O . TYR A 1 88 ? -11.922 4.814 -9.994 1.00 95.75 88 TYR A O 1
ATOM 773 N N . ASP A 1 89 ? -10.252 3.809 -11.112 1.00 96.56 89 ASP A N 1
ATOM 774 C CA . ASP A 1 89 ? -9.483 5.027 -11.406 1.00 96.56 89 ASP A CA 1
ATOM 775 C C . ASP A 1 89 ? -9.369 5.333 -12.907 1.00 96.56 89 ASP A C 1
ATOM 777 O O . ASP A 1 89 ? -8.410 5.963 -13.351 1.00 96.56 89 ASP A O 1
ATOM 781 N N . GLY A 1 90 ? -10.368 4.927 -13.697 1.00 93.38 90 GLY A N 1
ATOM 782 C CA . GLY A 1 90 ? -10.484 5.317 -15.107 1.00 93.38 90 GLY A CA 1
ATOM 783 C C . GLY A 1 90 ? -9.542 4.554 -16.039 1.00 93.38 90 GLY A C 1
ATOM 784 O O . GLY A 1 90 ? -8.967 5.143 -16.950 1.00 93.38 90 GLY A O 1
ATOM 785 N N . GLY A 1 91 ? -9.359 3.252 -15.807 1.00 95.56 91 GLY A N 1
ATOM 786 C CA . GLY A 1 91 ? -8.558 2.386 -16.677 1.00 95.56 91 GLY A CA 1
ATOM 787 C C . GLY A 1 91 ? -7.046 2.449 -16.441 1.00 95.56 91 GLY A C 1
ATOM 788 O O . GLY A 1 91 ? -6.293 1.816 -17.176 1.00 95.56 91 GLY A O 1
ATOM 789 N N . GLN A 1 92 ? -6.583 3.173 -15.419 1.00 95.38 92 GLN A N 1
ATOM 790 C CA . GLN A 1 92 ? -5.162 3.359 -15.127 1.00 95.38 92 GLN A CA 1
ATOM 791 C C . GLN A 1 92 ? -4.792 2.930 -13.708 1.00 95.38 92 GLN A C 1
ATOM 793 O O . GLN A 1 92 ? -5.563 3.065 -12.762 1.00 95.38 92 GLN A O 1
ATOM 798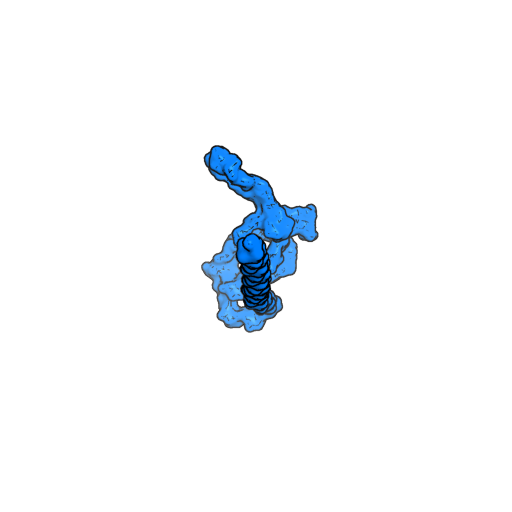 N N . TYR A 1 93 ? -3.555 2.468 -13.558 1.00 97.94 93 TYR A N 1
ATOM 799 C CA . TYR A 1 93 ? -2.921 2.383 -12.251 1.00 97.94 93 TYR A CA 1
ATOM 800 C C . TYR A 1 93 ? -2.397 3.761 -11.832 1.00 97.94 93 TYR A C 1
ATOM 802 O O . TYR A 1 93 ? -1.844 4.494 -12.657 1.00 97.94 93 TYR A O 1
ATOM 810 N N . LEU A 1 94 ? -2.543 4.091 -10.548 1.00 98.06 94 LEU A N 1
ATOM 811 C CA . LEU A 1 94 ? -1.964 5.281 -9.921 1.00 98.06 94 LEU A CA 1
ATOM 812 C C . LEU A 1 94 ? -1.005 4.844 -8.819 1.00 98.06 94 LEU A C 1
ATOM 814 O O . LEU A 1 94 ? -1.343 3.986 -8.004 1.00 98.06 94 LEU A O 1
ATOM 818 N N . HIS A 1 95 ? 0.193 5.430 -8.814 1.00 98.06 95 HIS A N 1
ATOM 819 C CA . HIS A 1 95 ? 1.306 5.145 -7.902 1.00 98.06 95 HIS A CA 1
ATOM 820 C C . HIS A 1 95 ? 1.878 3.711 -7.973 1.00 98.06 95 HIS A C 1
ATOM 822 O O . HIS A 1 95 ? 3.085 3.537 -7.822 1.00 98.06 95 HIS A O 1
ATOM 828 N N . TRP A 1 96 ? 1.088 2.678 -8.277 1.00 98.25 96 TRP A N 1
ATOM 829 C CA . TRP A 1 96 ? 1.614 1.329 -8.529 1.00 98.25 96 TRP A CA 1
ATOM 830 C C . TRP A 1 96 ? 2.527 1.287 -9.755 1.00 98.25 96 TRP A C 1
ATOM 832 O O . TRP A 1 96 ? 3.551 0.618 -9.737 1.00 98.25 96 TRP A O 1
ATOM 842 N N . ASN A 1 97 ? 2.204 2.064 -10.788 1.00 97.62 97 ASN A N 1
ATOM 843 C CA . ASN A 1 97 ? 2.994 2.238 -12.010 1.00 97.62 97 ASN A CA 1
ATOM 844 C C . ASN A 1 97 ? 3.977 3.422 -11.913 1.00 97.62 97 ASN A C 1
ATOM 846 O O . ASN A 1 97 ? 4.235 4.109 -12.910 1.00 97.62 97 ASN A O 1
ATOM 850 N N . HIS A 1 98 ? 4.481 3.728 -10.710 1.00 97.38 98 HIS A N 1
ATOM 851 C CA . HIS A 1 98 ? 5.397 4.850 -10.516 1.00 97.38 98 HIS A CA 1
ATOM 852 C C . HIS A 1 98 ? 6.624 4.720 -11.431 1.00 97.38 98 HIS A C 1
ATOM 854 O O . HIS A 1 98 ? 7.057 3.628 -11.798 1.00 97.38 98 HIS A O 1
ATOM 860 N N . ARG A 1 99 ? 7.195 5.851 -11.841 1.00 96.44 99 ARG A N 1
ATOM 861 C CA . ARG A 1 99 ? 8.397 5.856 -12.675 1.00 96.44 99 ARG A CA 1
ATOM 862 C C . ARG A 1 99 ? 9.632 5.566 -11.824 1.00 96.44 99 ARG A C 1
ATOM 864 O O . ARG A 1 99 ? 9.771 6.126 -10.737 1.00 96.44 99 ARG A O 1
ATOM 871 N N . ARG A 1 100 ? 10.582 4.779 -12.332 1.00 95.50 100 ARG A N 1
ATOM 872 C CA . ARG A 1 100 ? 11.907 4.682 -11.703 1.00 95.50 100 ARG A CA 1
ATOM 873 C C . ARG A 1 100 ? 12.608 6.045 -11.767 1.00 95.50 100 ARG A C 1
ATOM 875 O O . ARG A 1 100 ? 12.759 6.641 -12.840 1.00 95.50 100 ARG A O 1
ATOM 882 N N . LEU A 1 101 ? 12.973 6.574 -10.600 1.00 96.50 101 LEU A N 1
ATOM 883 C CA . LEU A 1 101 ? 13.580 7.897 -10.486 1.00 96.50 101 LEU A CA 1
ATOM 884 C C . LEU A 1 101 ? 15.012 7.870 -11.021 1.00 96.50 101 LEU A C 1
ATOM 886 O O . LEU A 1 101 ? 15.775 6.943 -10.759 1.00 96.50 101 LEU A O 1
ATOM 890 N N . ALA A 1 102 ? 15.376 8.902 -11.781 1.00 96.38 102 ALA A N 1
ATOM 891 C CA . ALA A 1 102 ? 16.738 9.045 -12.268 1.00 96.38 102 ALA A CA 1
ATOM 892 C C . ALA A 1 102 ? 17.679 9.379 -11.106 1.00 96.38 102 ALA A C 1
ATOM 894 O O . ALA A 1 102 ? 17.353 10.188 -10.236 1.00 96.38 102 ALA A O 1
ATOM 895 N N . HIS A 1 103 ? 18.875 8.796 -11.127 1.00 97.44 103 HIS A N 1
ATOM 896 C CA . HIS A 1 103 ? 19.945 9.230 -10.242 1.00 97.44 103 HIS A CA 1
ATOM 897 C C . HIS A 1 103 ? 20.319 10.695 -10.557 1.00 97.44 103 HIS A C 1
ATOM 899 O O . HIS A 1 103 ? 20.290 11.114 -11.713 1.00 97.44 103 HIS A O 1
ATOM 905 N N . TRP A 1 104 ? 20.692 11.485 -9.546 1.00 97.00 104 TRP A N 1
ATOM 906 C CA . TRP A 1 104 ? 21.005 12.914 -9.720 1.00 97.00 104 TRP A CA 1
ATOM 907 C C . TRP A 1 104 ? 22.194 13.158 -10.671 1.00 97.00 104 TRP A C 1
ATOM 909 O O . TRP A 1 104 ? 22.199 14.106 -11.452 1.00 97.00 104 TRP A O 1
ATOM 919 N N . ASN A 1 105 ? 23.201 12.280 -10.638 1.00 97.69 105 ASN A N 1
ATOM 920 C CA . ASN A 1 105 ? 24.278 12.238 -11.630 1.00 97.69 105 ASN A CA 1
ATOM 921 C C . ASN A 1 105 ? 23.772 11.592 -12.934 1.00 97.69 105 ASN A C 1
ATOM 923 O O . ASN A 1 105 ? 23.368 10.427 -12.924 1.00 97.69 105 ASN A O 1
ATOM 927 N N . ARG A 1 106 ? 23.862 12.336 -14.045 1.00 95.75 106 ARG A N 1
ATOM 928 C CA . ARG A 1 106 ? 23.371 11.930 -15.374 1.00 95.75 106 ARG A CA 1
ATOM 929 C C . ARG A 1 106 ? 24.060 10.691 -15.946 1.00 95.75 106 ARG A C 1
ATOM 931 O O . ARG A 1 106 ? 23.380 9.860 -16.537 1.00 95.75 106 ARG A O 1
ATOM 938 N N . GLU A 1 107 ? 25.367 10.540 -15.751 1.00 96.62 107 GLU A N 1
ATOM 939 C CA . GLU A 1 107 ? 26.119 9.375 -16.239 1.00 96.62 107 GLU A CA 1
ATOM 940 C C . GLU A 1 107 ? 25.683 8.104 -15.513 1.00 96.62 107 GLU A C 1
ATOM 942 O O . GLU A 1 107 ? 25.460 7.074 -16.143 1.00 96.62 107 GLU A O 1
ATOM 947 N N . LYS A 1 108 ? 25.479 8.191 -14.192 1.00 96.44 108 LYS A N 1
ATOM 948 C CA . LYS A 1 108 ? 24.903 7.084 -13.418 1.00 96.44 108 LYS A CA 1
ATOM 949 C C . LYS A 1 108 ? 23.459 6.818 -13.814 1.00 96.44 108 LYS A C 1
ATOM 951 O O . LYS A 1 108 ? 23.078 5.663 -13.933 1.00 96.44 108 LYS A O 1
ATOM 956 N N . ALA A 1 109 ? 22.656 7.860 -14.031 1.00 95.62 109 ALA A N 1
ATOM 957 C CA . ALA A 1 109 ? 21.270 7.690 -14.448 1.00 95.62 109 ALA A CA 1
ATOM 958 C C . ALA A 1 109 ? 21.176 6.907 -15.761 1.00 95.62 109 ALA A C 1
ATOM 960 O O . ALA A 1 109 ? 20.378 5.983 -15.836 1.00 95.62 109 ALA A O 1
ATOM 961 N N . ALA A 1 110 ? 22.027 7.211 -16.745 1.00 95.44 110 ALA A N 1
ATOM 962 C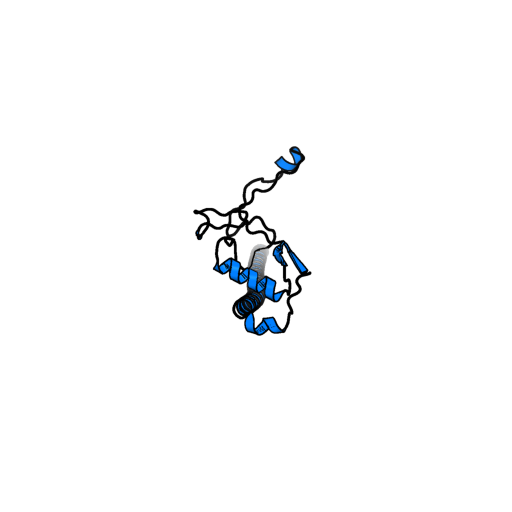 CA . ALA A 1 110 ? 22.043 6.534 -18.042 1.00 95.44 110 ALA A CA 1
ATOM 963 C C . ALA A 1 110 ? 22.283 5.011 -17.959 1.00 95.44 110 ALA A C 1
ATOM 965 O O . ALA A 1 110 ? 21.961 4.300 -18.905 1.00 95.44 110 ALA A O 1
ATOM 966 N N . GLN A 1 111 ? 22.811 4.503 -16.840 1.00 96.94 111 GLN A N 1
ATOM 967 C CA . GLN A 1 111 ? 23.066 3.073 -16.631 1.00 96.94 111 GLN A CA 1
ATOM 968 C C . GLN A 1 111 ? 21.825 2.282 -16.184 1.00 96.94 111 GLN A C 1
ATOM 970 O O . GLN A 1 111 ? 21.848 1.055 -16.227 1.00 96.94 111 GLN A O 1
ATOM 975 N N . TYR A 1 112 ? 20.747 2.946 -15.751 1.00 94.69 112 TYR A N 1
ATOM 976 C CA . TYR A 1 112 ? 19.550 2.292 -15.212 1.00 94.69 112 TYR A CA 1
ATOM 977 C C . TYR A 1 112 ? 18.300 2.676 -16.001 1.00 94.69 112 TYR A C 1
ATOM 979 O O . TYR A 1 112 ? 18.156 3.816 -16.434 1.00 94.69 112 TYR A O 1
ATOM 987 N N . SER A 1 113 ? 17.352 1.744 -16.132 1.00 93.81 113 SER A N 1
ATOM 988 C CA . SER A 1 113 ? 16.048 2.035 -16.735 1.00 93.81 113 SER A CA 1
ATOM 989 C C . SER A 1 113 ? 15.245 3.005 -15.869 1.00 93.81 113 SER A C 1
ATOM 991 O O . SER A 1 113 ? 15.059 2.781 -14.672 1.00 93.81 113 SER A O 1
ATOM 993 N N . GLN A 1 114 ? 14.711 4.055 -16.490 1.00 94.44 114 GLN A N 1
ATOM 994 C CA . GLN A 1 114 ? 13.756 4.982 -15.879 1.00 94.44 114 GLN A CA 1
ATOM 995 C C . GLN A 1 114 ? 12.318 4.721 -16.341 1.00 94.44 114 GLN A C 1
ATOM 997 O O . GLN A 1 114 ? 11.470 5.605 -16.214 1.00 94.44 114 GLN A O 1
ATOM 1002 N N . ASN A 1 115 ? 12.034 3.538 -16.894 1.00 95.88 115 ASN A N 1
ATOM 1003 C CA . ASN A 1 115 ? 10.679 3.167 -17.295 1.00 95.88 115 ASN A CA 1
ATOM 1004 C C . ASN A 1 115 ? 9.750 3.095 -16.077 1.00 95.88 115 ASN A C 1
ATOM 1006 O O . ASN A 1 115 ? 10.192 2.922 -14.933 1.00 95.88 115 ASN A O 1
ATOM 1010 N N . LYS A 1 116 ? 8.450 3.242 -16.337 1.00 96.75 116 LYS A N 1
ATOM 1011 C CA . LYS A 1 116 ? 7.413 2.967 -15.342 1.00 96.75 116 LYS A CA 1
ATOM 1012 C C . LYS A 1 116 ? 7.364 1.475 -15.034 1.00 96.75 116 LYS A C 1
ATOM 1014 O O . LYS A 1 116 ? 7.776 0.659 -15.853 1.00 96.75 116 LYS A O 1
ATOM 1019 N N . HIS A 1 117 ? 6.886 1.166 -13.840 1.00 97.56 117 HIS A N 1
ATOM 1020 C CA . HIS A 1 117 ? 6.466 -0.184 -13.494 1.00 97.56 117 HIS A CA 1
ATOM 1021 C C . HIS A 1 117 ? 5.188 -0.559 -14.267 1.00 97.56 117 HIS A C 1
ATOM 1023 O O . HIS A 1 117 ? 4.392 0.331 -14.597 1.00 97.56 117 HIS A O 1
ATOM 1029 N N . GLU A 1 118 ? 4.997 -1.850 -14.543 1.00 96.94 118 GLU A N 1
ATOM 1030 C CA . GLU A 1 118 ? 3.854 -2.418 -15.279 1.00 96.94 118 GLU A CA 1
ATOM 1031 C C . GLU A 1 118 ? 2.995 -3.341 -14.381 1.00 96.94 118 GLU A C 1
ATOM 1033 O O . GLU A 1 118 ? 3.161 -4.565 -14.390 1.00 96.94 118 GLU A O 1
ATOM 1038 N N . PRO A 1 119 ? 2.066 -2.779 -13.578 1.00 97.44 119 PRO A N 1
ATOM 1039 C CA . PRO A 1 119 ? 1.178 -3.583 -12.745 1.00 97.44 119 PRO A CA 1
ATOM 1040 C C . PRO A 1 119 ? 0.247 -4.469 -13.600 1.00 97.44 119 PRO A C 1
ATOM 1042 O O . PRO A 1 119 ? -0.106 -4.076 -14.715 1.00 97.44 119 PRO A O 1
ATOM 1045 N N . PRO A 1 120 ? -0.221 -5.618 -13.075 1.00 96.62 120 PRO A N 1
ATOM 1046 C CA . PRO A 1 120 ? -0.211 -5.977 -1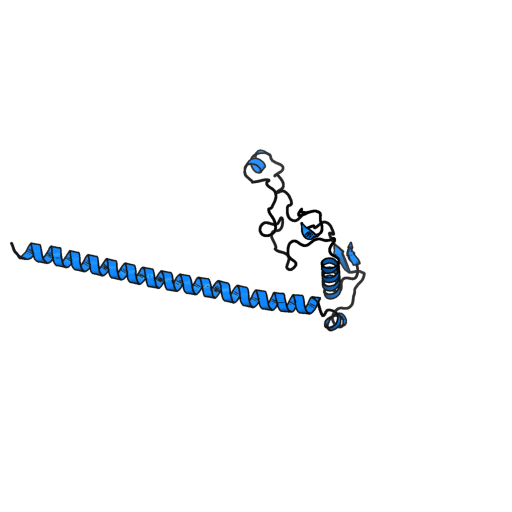1.656 1.00 96.62 120 PRO A CA 1
ATOM 1047 C C . PRO A 1 120 ? 1.058 -6.680 -11.163 1.00 96.62 120 PRO A C 1
ATOM 1049 O O . PRO A 1 120 ? 1.270 -6.686 -9.953 1.00 96.62 120 PRO A O 1
ATOM 1052 N N . ASP A 1 121 ? 1.880 -7.244 -12.047 1.00 96.50 121 ASP A N 1
ATOM 1053 C CA . ASP A 1 121 ? 3.015 -8.088 -11.647 1.00 96.50 121 ASP A CA 1
ATOM 1054 C C . ASP A 1 121 ? 4.279 -7.270 -11.336 1.00 96.50 121 ASP A C 1
ATOM 1056 O O . ASP A 1 121 ? 4.998 -7.585 -10.387 1.00 96.50 121 ASP A O 1
ATOM 1060 N N . ASP A 1 122 ? 4.527 -6.181 -12.075 1.00 97.31 122 ASP A N 1
ATOM 1061 C CA . ASP A 1 122 ? 5.608 -5.228 -11.798 1.00 97.31 122 ASP A CA 1
ATOM 1062 C C . ASP A 1 122 ? 5.028 -3.961 -11.159 1.00 97.31 122 ASP A C 1
ATOM 1064 O O . ASP A 1 122 ? 4.453 -3.110 -11.834 1.00 97.31 122 ASP A O 1
ATOM 1068 N N . ILE A 1 123 ? 5.166 -3.815 -9.841 1.00 98.25 123 ILE A N 1
ATOM 1069 C CA . ILE A 1 123 ? 4.721 -2.622 -9.107 1.00 98.25 123 ILE A CA 1
ATOM 1070 C C . ILE A 1 123 ? 5.911 -1.829 -8.565 1.00 98.25 123 ILE A C 1
ATOM 1072 O O . ILE A 1 123 ? 6.973 -2.377 -8.280 1.00 98.25 123 ILE A O 1
ATOM 1076 N N . GLY A 1 124 ? 5.713 -0.528 -8.350 1.00 97.25 124 GLY A N 1
ATOM 1077 C CA . GLY A 1 124 ? 6.680 0.382 -7.730 1.00 97.25 124 GLY A CA 1
ATOM 1078 C C . GLY A 1 124 ? 6.870 0.161 -6.228 1.00 97.25 124 GLY A C 1
ATOM 1079 O O . GLY A 1 124 ? 6.723 1.099 -5.449 1.00 97.25 124 GLY A O 1
ATOM 1080 N N . SER A 1 125 ? 7.153 -1.074 -5.816 1.00 97.25 125 SER A N 1
ATOM 1081 C CA . SER A 1 125 ? 7.398 -1.481 -4.434 1.00 97.25 125 SER A CA 1
ATOM 1082 C C . SER A 1 125 ? 8.281 -2.727 -4.396 1.00 97.25 125 SER A C 1
ATOM 1084 O O . SER A 1 125 ? 8.113 -3.645 -5.193 1.00 97.25 125 SER A O 1
ATOM 1086 N N . ASN A 1 126 ? 9.190 -2.798 -3.424 1.00 97.19 126 ASN A N 1
ATOM 1087 C CA . ASN A 1 126 ? 9.963 -4.014 -3.147 1.00 97.19 126 ASN A CA 1
ATOM 1088 C C . ASN A 1 126 ? 9.124 -5.119 -2.478 1.00 97.19 126 ASN A C 1
ATOM 1090 O O . ASN A 1 126 ? 9.549 -6.270 -2.450 1.00 97.19 126 ASN A O 1
ATOM 1094 N N . PHE A 1 127 ? 7.957 -4.771 -1.928 1.00 96.81 127 PHE A N 1
ATOM 1095 C CA . PHE A 1 127 ? 7.023 -5.697 -1.287 1.00 96.81 127 PHE A CA 1
ATOM 1096 C C . PHE A 1 127 ? 5.695 -5.721 -2.036 1.00 96.81 127 PHE A C 1
ATOM 1098 O O . PHE A 1 127 ? 5.209 -4.673 -2.469 1.00 96.81 127 PHE A O 1
ATOM 1105 N N . TYR A 1 128 ? 5.071 -6.896 -2.125 1.00 96.19 128 TYR A N 1
ATOM 1106 C CA . TYR A 1 128 ? 3.757 -7.033 -2.740 1.00 96.19 128 TYR A CA 1
ATOM 1107 C C . TYR A 1 128 ? 2.646 -6.943 -1.681 1.00 96.19 128 TYR A C 1
ATOM 1109 O O . TYR A 1 128 ? 2.663 -7.715 -0.717 1.00 96.19 128 TYR A O 1
ATOM 1117 N N . PRO A 1 129 ? 1.689 -6.008 -1.804 1.00 96.25 129 PRO A N 1
ATOM 1118 C CA . PRO A 1 129 ? 0.602 -5.878 -0.843 1.00 96.25 129 PRO A CA 1
ATOM 1119 C C . PRO A 1 129 ? -0.332 -7.088 -0.915 1.00 96.25 129 PRO A C 1
ATOM 1121 O O . PRO A 1 129 ? -0.730 -7.523 -1.993 1.00 96.25 129 PRO A O 1
ATOM 1124 N N . LEU A 1 130 ? -0.773 -7.578 0.245 1.00 94.56 130 LEU A N 1
ATOM 1125 C CA . LEU A 1 130 ? -1.729 -8.686 0.314 1.00 94.56 130 LEU A CA 1
ATOM 1126 C C . LEU A 1 130 ? -3.048 -8.387 -0.423 1.00 94.56 130 LEU A C 1
ATOM 1128 O O . LEU A 1 130 ? -3.667 -9.281 -0.991 1.00 94.56 130 LEU A O 1
ATOM 1132 N N . LEU A 1 131 ? -3.489 -7.128 -0.408 1.00 95.62 131 LEU A N 1
ATOM 1133 C CA . LEU A 1 131 ? -4.704 -6.691 -1.100 1.00 95.62 131 LEU A CA 1
ATOM 1134 C C . LEU A 1 131 ? -4.492 -6.443 -2.607 1.00 95.62 131 LEU A C 1
ATOM 1136 O O . LEU A 1 131 ? -5.405 -5.951 -3.267 1.00 95.62 131 LEU A O 1
ATOM 1140 N N . GLY A 1 132 ? -3.310 -6.764 -3.146 1.00 96.69 132 GLY A N 1
ATOM 1141 C CA . GLY A 1 132 ? -2.934 -6.486 -4.530 1.00 96.69 132 GLY A CA 1
ATOM 1142 C C . GLY A 1 132 ? -2.785 -4.987 -4.829 1.00 96.69 132 GLY A C 1
ATOM 1143 O O . GLY A 1 132 ? -2.815 -4.164 -3.908 1.00 96.69 132 GLY A O 1
ATOM 1144 N N . PRO A 1 133 ? -2.615 -4.606 -6.108 1.00 97.81 133 PRO A N 1
ATOM 1145 C CA . PRO A 1 133 ? -2.558 -3.212 -6.537 1.00 97.81 133 PRO A CA 1
ATOM 1146 C C . PRO A 1 133 ? -3.961 -2.589 -6.471 1.00 97.81 133 PRO A C 1
ATOM 1148 O O . PRO A 1 133 ? -4.683 -2.477 -7.464 1.00 97.81 133 PRO A O 1
ATOM 1151 N N . TYR A 1 134 ? -4.371 -2.245 -5.255 1.00 98.06 134 TYR A N 1
ATOM 1152 C CA . TYR A 1 134 ? -5.704 -1.757 -4.925 1.00 98.06 134 TYR A CA 1
ATOM 1153 C C . TYR A 1 134 ? -5.917 -0.288 -5.312 1.00 98.06 134 TYR A C 1
ATOM 1155 O O . TYR A 1 134 ? -4.968 0.464 -5.537 1.00 98.06 134 TYR A O 1
ATOM 1163 N N . SER A 1 135 ? -7.178 0.147 -5.305 1.00 98.25 135 SER A N 1
ATOM 1164 C CA . SER A 1 135 ? -7.533 1.567 -5.334 1.00 98.25 135 SER A CA 1
ATOM 1165 C C . SER A 1 135 ? -7.848 2.089 -3.936 1.00 98.25 135 SER A C 1
ATOM 1167 O O . SER A 1 135 ? -8.663 1.507 -3.218 1.00 98.25 135 SER A O 1
ATOM 1169 N N . SER A 1 136 ? -7.252 3.223 -3.564 1.00 97.88 136 SER A N 1
ATOM 1170 C CA . SER A 1 136 ? -7.579 3.965 -2.342 1.00 97.88 136 SER A CA 1
ATOM 1171 C C . SER A 1 136 ? -8.996 4.554 -2.373 1.00 97.88 136 SER A C 1
ATOM 1173 O O . SER A 1 136 ? -9.509 4.932 -1.322 1.00 97.88 136 SER A O 1
ATOM 1175 N N . ARG A 1 137 ? -9.645 4.618 -3.547 1.00 96.56 137 ARG A N 1
ATOM 1176 C CA . ARG A 1 137 ? -11.042 5.062 -3.703 1.00 96.56 137 ARG A CA 1
ATOM 1177 C C . ARG A 1 137 ? -12.058 3.952 -3.433 1.00 96.56 137 ARG A C 1
ATOM 1179 O O . ARG A 1 137 ? -13.240 4.243 -3.267 1.00 96.56 137 ARG A O 1
ATOM 1186 N N . SER A 1 138 ? -11.626 2.690 -3.396 1.00 97.31 138 SER A N 1
ATOM 1187 C CA . SER A 1 138 ? -12.515 1.565 -3.110 1.00 97.31 138 SER A CA 1
ATOM 1188 C C . SER A 1 138 ? -12.913 1.562 -1.633 1.00 97.31 138 SER A C 1
ATOM 1190 O O . SER A 1 138 ? -12.070 1.408 -0.745 1.00 97.31 138 SER A O 1
ATOM 1192 N N . SER A 1 139 ? -14.215 1.676 -1.359 1.00 96.31 139 SER A N 1
ATOM 1193 C CA . SER A 1 139 ? -14.757 1.617 0.005 1.00 96.31 139 SER A CA 1
ATOM 1194 C C . SER A 1 139 ? -14.446 0.286 0.696 1.00 96.31 139 SER A C 1
ATOM 1196 O O . SER A 1 139 ? -14.142 0.270 1.886 1.00 96.31 139 SER A O 1
ATOM 1198 N N . ALA A 1 140 ? -14.436 -0.821 -0.053 1.00 95.56 140 ALA A N 1
ATOM 1199 C CA . ALA A 1 140 ? -14.090 -2.144 0.463 1.00 95.56 140 ALA A CA 1
ATOM 1200 C C . ALA A 1 140 ? -12.615 -2.248 0.890 1.00 95.56 140 ALA A C 1
ATOM 1202 O O . ALA A 1 140 ? -12.290 -2.960 1.839 1.00 95.56 140 ALA A O 1
ATOM 1203 N N . ILE A 1 141 ? -11.710 -1.552 0.198 1.00 96.62 141 ILE A N 1
ATOM 1204 C CA . ILE A 1 141 ? -10.292 -1.481 0.577 1.00 96.62 141 ILE A CA 1
ATOM 1205 C C . ILE A 1 141 ? -10.112 -0.574 1.791 1.00 96.62 141 ILE A C 1
ATOM 1207 O O . ILE A 1 141 ? -9.405 -0.943 2.729 1.00 96.62 141 ILE A O 1
ATOM 1211 N N . LEU A 1 142 ? -10.793 0.574 1.806 1.00 96.88 142 LEU A N 1
ATOM 1212 C CA . LEU A 1 142 ? -10.757 1.505 2.928 1.00 96.88 142 LEU A CA 1
ATOM 1213 C C . LEU A 1 142 ? -11.237 0.842 4.228 1.00 96.88 142 LEU A C 1
ATOM 1215 O O . LEU A 1 142 ? -10.550 0.943 5.242 1.00 96.88 142 LEU A O 1
ATOM 1219 N N . ASP A 1 143 ? -12.353 0.107 4.190 1.00 96.38 143 ASP A N 1
ATOM 1220 C CA . ASP A 1 143 ? -12.857 -0.664 5.334 1.00 96.38 143 ASP A CA 1
ATOM 1221 C C . ASP A 1 143 ? -11.803 -1.658 5.849 1.00 96.38 143 ASP A C 1
ATOM 1223 O O . ASP A 1 143 ? -11.472 -1.660 7.036 1.00 96.38 143 ASP A O 1
ATOM 1227 N N . LYS A 1 144 ? -11.174 -2.432 4.954 1.00 96.25 144 LYS A N 1
ATOM 1228 C CA . LYS A 1 144 ? -10.098 -3.365 5.330 1.00 96.25 144 LYS A CA 1
ATOM 1229 C C . LYS A 1 144 ? -8.912 -2.651 5.978 1.00 96.25 144 LYS A C 1
ATOM 1231 O O . LYS A 1 144 ? -8.412 -3.135 6.991 1.00 96.25 144 LYS A O 1
ATOM 1236 N N . HIS A 1 145 ? -8.472 -1.510 5.449 1.00 97.12 145 HIS A N 1
ATOM 1237 C CA . HIS A 1 145 ? -7.396 -0.727 6.063 1.00 97.12 145 HIS A CA 1
ATOM 1238 C C . HIS A 1 145 ? -7.775 -0.229 7.46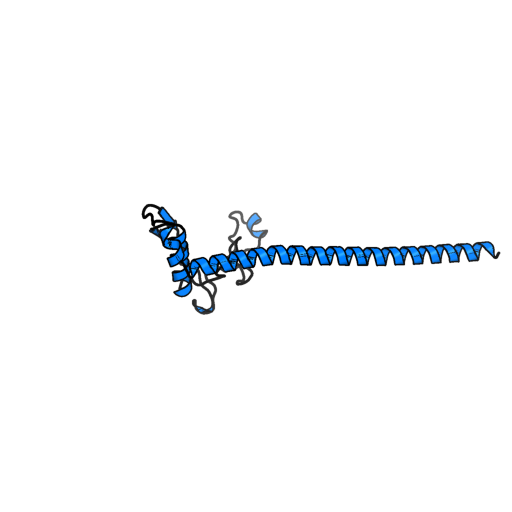0 1.00 97.12 145 HIS A C 1
ATOM 1240 O O . HIS A 1 145 ? -6.982 -0.387 8.388 1.00 97.12 145 HIS A O 1
ATOM 1246 N N . MET A 1 146 ? -8.992 0.295 7.650 1.00 95.88 146 MET A N 1
ATOM 1247 C CA . MET A 1 146 ? -9.458 0.737 8.971 1.00 95.88 146 MET A CA 1
ATOM 1248 C C . MET A 1 146 ? -9.504 -0.418 9.973 1.00 95.88 146 MET A C 1
ATOM 1250 O O . MET A 1 146 ? -9.114 -0.246 11.127 1.00 95.88 146 MET A O 1
ATOM 1254 N N . ARG A 1 147 ? -9.888 -1.622 9.535 1.00 94.88 147 ARG A N 1
ATOM 1255 C CA . ARG A 1 147 ? -9.828 -2.834 10.366 1.00 94.88 147 ARG A CA 1
ATOM 1256 C C . ARG A 1 147 ? -8.393 -3.212 10.727 1.00 94.88 147 ARG A C 1
ATOM 1258 O O . ARG A 1 147 ? -8.128 -3.495 11.892 1.00 94.88 147 ARG A O 1
ATOM 1265 N N . MET A 1 148 ? -7.453 -3.162 9.781 1.00 94.31 148 MET A N 1
ATOM 1266 C CA . MET A 1 148 ? -6.031 -3.412 10.061 1.00 94.31 148 MET A CA 1
ATOM 1267 C C . MET A 1 148 ? -5.454 -2.397 11.064 1.00 94.31 148 MET A C 1
ATOM 1269 O O . MET A 1 148 ? -4.756 -2.787 11.999 1.00 94.31 148 MET A O 1
ATOM 1273 N N . ILE A 1 149 ? -5.785 -1.111 10.921 1.00 95.06 149 ILE A N 1
ATOM 1274 C CA . ILE A 1 149 ? -5.389 -0.051 11.864 1.00 95.06 149 ILE A CA 1
ATOM 1275 C C . ILE A 1 149 ? -6.031 -0.289 13.237 1.00 95.06 149 ILE A C 1
ATOM 1277 O O . ILE A 1 149 ? -5.362 -0.232 14.266 1.00 95.06 149 ILE A O 1
ATOM 1281 N N . ARG A 1 150 ? -7.316 -0.656 13.278 1.00 93.06 150 ARG A N 1
ATOM 1282 C CA . ARG A 1 150 ? -7.995 -1.010 14.527 1.00 93.06 150 ARG A CA 1
ATOM 1283 C C . ARG A 1 150 ? -7.319 -2.189 15.224 1.00 93.06 150 ARG A C 1
ATOM 1285 O O . ARG A 1 150 ? -7.208 -2.174 16.450 1.00 93.06 150 ARG A O 1
ATOM 1292 N N . MET A 1 151 ? -6.878 -3.196 14.470 1.00 91.88 151 MET A N 1
ATOM 1293 C CA . MET A 1 151 ? -6.153 -4.351 15.004 1.00 91.88 151 MET A CA 1
ATOM 1294 C C . MET A 1 151 ? -4.790 -3.961 15.587 1.00 91.88 151 MET A C 1
ATOM 1296 O O . MET A 1 151 ? -4.399 -4.544 16.596 1.00 91.88 151 MET A O 1
ATOM 1300 N N . SER A 1 152 ? -4.099 -2.964 15.017 1.00 92.50 152 SER A N 1
ATOM 1301 C CA . SER A 1 152 ? -2.815 -2.473 15.545 1.00 92.50 152 SER A CA 1
ATOM 1302 C C . SER A 1 152 ? -2.953 -1.679 16.851 1.00 92.50 152 SER A C 1
ATOM 1304 O O . SER A 1 152 ? -1.984 -1.550 17.597 1.00 92.50 152 SER A O 1
ATOM 1306 N N . GLY A 1 153 ? -4.154 -1.167 17.148 1.00 94.19 153 GLY A N 1
ATOM 1307 C CA . GLY A 1 153 ? -4.444 -0.354 18.333 1.00 94.19 153 GLY A CA 1
ATOM 1308 C C . GLY A 1 153 ? -4.138 1.137 18.160 1.00 94.19 153 GLY A C 1
ATOM 1309 O O . GLY A 1 153 ? -4.313 1.900 19.110 1.00 94.19 153 GLY A O 1
ATOM 1310 N N . ALA A 1 154 ? -3.709 1.579 16.975 1.00 95.81 154 ALA A N 1
ATOM 1311 C CA . ALA A 1 154 ? -3.548 3.001 16.689 1.00 95.81 154 ALA A CA 1
ATOM 1312 C C . ALA A 1 154 ? -4.911 3.697 16.543 1.00 95.81 154 ALA A C 1
ATOM 1314 O O . ALA A 1 154 ? -5.833 3.155 15.934 1.00 95.81 154 ALA A O 1
ATOM 1315 N N . GLY A 1 155 ? -5.037 4.892 17.125 1.00 96.19 155 GLY A N 1
ATOM 1316 C CA . GLY A 1 155 ? -6.277 5.675 17.115 1.00 96.19 155 GLY A CA 1
ATOM 1317 C C . GLY A 1 155 ? -6.289 6.855 16.150 1.00 96.19 155 GLY A C 1
ATOM 1318 O O . GLY A 1 155 ? -7.348 7.448 15.963 1.00 96.19 155 GLY A O 1
ATOM 1319 N N . THR A 1 156 ? -5.145 7.195 15.549 1.00 97.50 156 THR A N 1
ATOM 1320 C CA . THR A 1 156 ? -4.999 8.429 14.770 1.00 97.50 156 THR A CA 1
ATOM 1321 C C . THR A 1 156 ? -4.278 8.172 13.449 1.00 97.50 156 THR A C 1
ATOM 1323 O O . THR A 1 156 ? -3.245 7.503 13.412 1.00 97.50 156 THR A O 1
ATOM 1326 N N . LEU A 1 157 ? -4.819 8.730 12.365 1.00 96.12 157 LEU A N 1
ATOM 1327 C CA . LEU A 1 157 ? -4.181 8.774 11.048 1.00 96.12 157 LEU A CA 1
ATOM 1328 C C . LEU A 1 157 ? -3.542 10.147 10.841 1.00 96.12 157 LEU A C 1
ATOM 1330 O O . LEU A 1 157 ? -4.068 11.152 11.323 1.00 96.12 157 LEU A O 1
ATOM 1334 N N . SER A 1 158 ? -2.396 10.195 10.170 1.00 91.62 158 SER A N 1
ATOM 1335 C CA . SER A 1 158 ? -1.647 11.428 9.889 1.00 91.62 158 SER A CA 1
ATOM 1336 C C . SER A 1 158 ? -1.167 11.480 8.449 1.00 91.62 158 SER A C 1
ATOM 1338 O O . SER A 1 158 ? -0.959 10.395 7.856 1.00 91.62 158 SER A O 1
#

Foldseek 3Di:
DPVVVVVVVVVVVVVVVVVVVVVVVVVVVVVVVVVVVVVVVVVVVVVVVVVLVVVVVCLVPLVVQLVPAAADAVFEDEDDQFFADCVGPVHDTTQQFDFQDADPDPVRSVVDHRGTFDPQVGGPDPDADSVGRHHSPDPVVVSSVVSVCSNVNYDYYD

Radius of gyration: 29.32 Å; chains: 1; bounding box: 61×74×60 Å

pLDDT: mean 87.01, std 13.95, range [48.62, 98.44]

Sequence (158 aa):
MWQVYTRRRRIRWLAIGFVIILIVWCFILYKSLYINYEQDTSHTHASSLTSVSSFLYKINNVDLFIKQTPVKYNYHVFYYPWYGNPEYDGGQYLHWNHRRLAHWNREKAAQYSQNKHEPPDDIGSNFYPLLGPYSSRSSAILDKHMRMIRMSGAGTLS